Protein AF-A0ABD0NBG1-F1 (afdb_monomer)

Organism: Cirrhinus mrigala (NCBI:txid683832)

Radius of gyration: 18.26 Å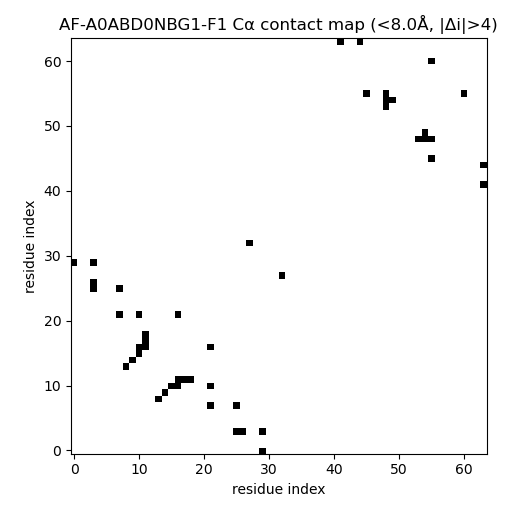; Cα contacts (8 Å, |Δi|>4): 24; chains: 1; bounding box: 38×19×47 Å

Sequence (64 aa):
SATLPITFKCLLENNHIDRRIIRFVLPVGATINMDGTALYEAVAAIFIAQVNNYELDFGQIITI

Secondary structure (DSSP, 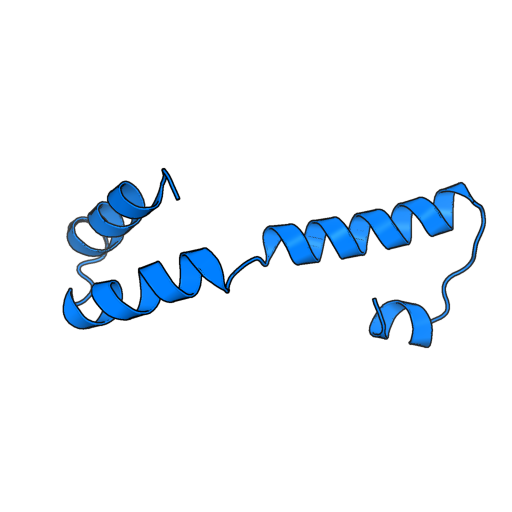8-state):
-TTHHHHHHHHHHTS---HHHHHHHHHHHHHH--HHHHHHHHHHHHHHHHHTT-PPPHHHHHH-

Solvent-accessible surface area (backbone atoms only — not comparable to full-atom values): 3888 Å² total; per-residue (Å²): 118,93,59,53,68,58,55,54,47,46,41,45,74,74,64,64,48,60,66,74,56,49,70,53,50,50,65,52,40,74,70,69,63,46,65,71,54,53,53,48,50,45,52,50,54,54,49,55,31,55,77,71,72,46,85,77,53,74,69,56,62,72,71,95

pLDDT: mean 95.18, std 4.25, range [64.5, 98.12]

Foldseek 3Di:
DVCLVVVLCCCCPVVVDDPVCSVPCSVVCVPPVPVVVVVVVLVVVVVVCVVVVNDDDPVNSVVD

InterPro domains:
  IPR001991 Sodium:dicarboxylate symporter [PF00375] (1-64)
  IPR018107 Sodium:dicarboxylate symporter, conserved site [PS00714] (27-50)
  IPR036458 Sodium:dicarboxylate symporter superfamily [G3DSA:1.10.3860.10] (1-64)
  IPR036458 Sodium:dicarboxylate symporter superfamily [SSF118215] (2-64)
  IPR050746 Dicarboxylate/Amino Acid:Cation Symporter [PTHR11958] (1-64)

Mean predicted aligned error: 3.63 Å

Structure (mmCIF, N/CA/C/O backbone):
data_AF-A0ABD0NBG1-F1
#
_entry.id   AF-A0ABD0NBG1-F1
#
loop_
_atom_site.group_PDB
_atom_site.id
_atom_site.type_symbol
_atom_site.label_atom_id
_atom_site.label_alt_id
_atom_site.label_comp_id
_atom_site.label_asym_id
_atom_site.label_entity_id
_atom_site.label_seq_id
_atom_site.pdbx_PDB_ins_code
_atom_site.Cartn_x
_atom_site.Cartn_y
_atom_site.Cartn_z
_atom_site.occupancy
_atom_site.B_iso_or_equiv
_atom_site.auth_seq_id
_atom_site.auth_comp_id
_atom_site.auth_asym_id
_atom_site.auth_atom_id
_atom_site.pdbx_PDB_model_num
ATOM 1 N N . SER A 1 1 ? 4.516 11.255 -8.767 1.00 64.50 1 SER A N 1
ATOM 2 C CA . SER A 1 1 ? 5.219 10.371 -7.816 1.00 64.50 1 SER A CA 1
ATOM 3 C C . SER A 1 1 ? 6.720 10.466 -8.027 1.00 64.50 1 SER A C 1
ATOM 5 O O . SER A 1 1 ? 7.197 10.075 -9.086 1.00 64.50 1 SER A O 1
ATOM 7 N N . ALA A 1 2 ? 7.457 11.029 -7.066 1.00 91.19 2 ALA A N 1
ATOM 8 C CA . ALA A 1 2 ? 8.899 11.279 -7.197 1.00 91.19 2 ALA A CA 1
ATOM 9 C C . ALA A 1 2 ? 9.737 9.989 -7.326 1.00 91.19 2 ALA A C 1
ATOM 11 O O . ALA A 1 2 ? 10.794 9.991 -7.944 1.00 91.19 2 ALA A O 1
ATOM 12 N N . THR A 1 3 ? 9.240 8.873 -6.792 1.00 94.75 3 THR A N 1
ATOM 13 C CA . THR A 1 3 ? 9.922 7.570 -6.783 1.00 94.75 3 THR A CA 1
ATOM 14 C C . THR A 1 3 ? 9.716 6.750 -8.060 1.00 94.75 3 THR A C 1
ATOM 16 O O . THR A 1 3 ? 10.494 5.838 -8.330 1.00 94.75 3 THR A O 1
ATOM 19 N N . LEU A 1 4 ? 8.715 7.090 -8.882 1.00 94.56 4 LEU A N 1
ATOM 20 C CA . LEU A 1 4 ? 8.309 6.299 -10.049 1.00 94.56 4 LEU A CA 1
ATOM 21 C C . LEU A 1 4 ? 9.448 6.049 -11.060 1.00 94.56 4 LEU A C 1
ATOM 23 O O . LEU A 1 4 ? 9.586 4.906 -11.499 1.00 94.56 4 LEU A O 1
ATOM 27 N N . PRO A 1 5 ? 10.305 7.036 -11.409 1.00 94.06 5 PRO A N 1
ATOM 28 C CA . PRO A 1 5 ? 11.430 6.796 -12.317 1.00 94.06 5 PRO A CA 1
ATOM 29 C C . PRO A 1 5 ? 12.464 5.810 -11.755 1.00 94.06 5 PRO A C 1
ATOM 31 O O . PRO A 1 5 ? 13.026 5.015 -12.506 1.00 94.06 5 PRO A O 1
ATOM 34 N N . ILE A 1 6 ? 12.693 5.829 -10.437 1.00 96.56 6 ILE A N 1
ATOM 35 C CA . ILE A 1 6 ? 13.633 4.917 -9.770 1.00 96.56 6 ILE A CA 1
ATOM 36 C C . ILE A 1 6 ? 13.079 3.493 -9.782 1.00 96.56 6 ILE A C 1
ATOM 38 O O . ILE A 1 6 ? 13.783 2.568 -10.180 1.00 96.56 6 ILE A O 1
ATOM 42 N N . THR A 1 7 ? 11.798 3.317 -9.448 1.00 96.25 7 THR A N 1
ATOM 43 C CA . THR A 1 7 ? 11.134 2.008 -9.522 1.00 96.25 7 THR A CA 1
ATOM 44 C C . THR A 1 7 ? 11.166 1.444 -10.943 1.00 96.25 7 THR A C 1
ATOM 46 O O . THR A 1 7 ? 11.441 0.261 -11.134 1.00 96.25 7 THR A O 1
ATOM 49 N N . PHE A 1 8 ? 10.955 2.293 -11.953 1.00 96.50 8 PHE A N 1
ATOM 50 C CA . PHE A 1 8 ? 11.035 1.898 -13.359 1.00 96.50 8 PHE A CA 1
ATOM 51 C C . PHE A 1 8 ? 12.425 1.358 -13.725 1.00 96.50 8 PHE A C 1
ATOM 53 O O . PHE A 1 8 ? 12.529 0.326 -14.390 1.00 96.50 8 PHE A O 1
ATOM 60 N N . LYS A 1 9 ? 13.490 2.024 -13.255 1.00 96.56 9 LYS A N 1
ATOM 61 C CA . LYS A 1 9 ? 14.877 1.587 -13.451 1.00 96.56 9 LYS A CA 1
ATOM 62 C C . LYS A 1 9 ? 15.136 0.233 -12.790 1.00 96.56 9 LYS A C 1
ATOM 64 O O . LYS A 1 9 ? 15.612 -0.674 -13.462 1.00 96.56 9 LYS A O 1
ATOM 69 N N . CYS A 1 10 ? 14.756 0.061 -11.522 1.00 97.44 10 CYS A N 1
ATOM 70 C CA . CYS A 1 10 ? 14.951 -1.200 -10.800 1.00 97.44 10 CYS A CA 1
ATOM 71 C C . CYS A 1 10 ? 14.227 -2.379 -11.467 1.00 97.44 10 CYS A C 1
ATOM 73 O O . CYS A 1 10 ? 14.802 -3.456 -11.601 1.00 97.44 10 CYS A O 1
ATOM 75 N N . LEU A 1 11 ? 12.986 -2.189 -11.927 1.00 97.38 11 LEU A N 1
ATOM 76 C CA . LEU A 1 11 ? 12.234 -3.267 -12.577 1.00 97.38 11 LEU A CA 1
ATOM 77 C C . LEU A 1 11 ? 12.825 -3.682 -13.933 1.00 97.38 11 LEU A C 1
ATOM 79 O O . LEU A 1 11 ? 12.756 -4.858 -14.283 1.00 97.38 11 LEU A O 1
ATOM 83 N N . LEU A 1 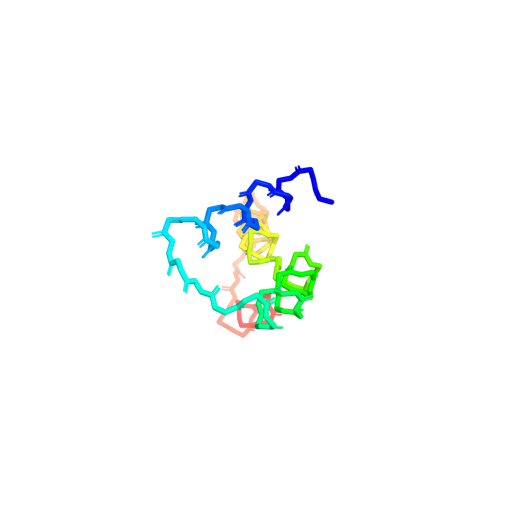12 ? 13.417 -2.745 -14.681 1.00 96.12 12 LEU A N 1
ATOM 84 C CA . LEU A 1 12 ? 14.081 -3.039 -15.954 1.00 96.12 12 LEU A CA 1
ATOM 85 C C . LEU A 1 12 ? 15.489 -3.618 -15.783 1.00 96.12 12 LEU A C 1
ATOM 87 O O . LEU A 1 12 ? 15.847 -4.574 -16.465 1.00 96.12 12 LEU A O 1
ATOM 91 N N . GLU A 1 13 ? 16.302 -3.008 -14.923 1.00 97.00 13 GLU A N 1
ATOM 92 C CA . GLU A 1 13 ? 17.736 -3.299 -14.830 1.00 97.00 13 GLU A CA 1
ATOM 93 C C . GLU A 1 13 ? 18.047 -4.419 -13.837 1.00 97.00 13 GLU A C 1
ATOM 95 O O . GLU A 1 13 ? 18.938 -5.214 -14.109 1.00 97.00 13 GLU A O 1
ATOM 100 N N . ASN A 1 14 ? 17.305 -4.521 -12.728 1.00 98.00 14 ASN A N 1
ATOM 101 C CA . ASN A 1 14 ? 17.565 -5.528 -11.694 1.00 98.00 14 ASN A CA 1
ATOM 102 C C . ASN A 1 14 ? 16.672 -6.761 -11.872 1.00 98.00 14 ASN A C 1
ATOM 104 O O . ASN A 1 14 ? 17.123 -7.883 -11.665 1.00 98.00 14 ASN A O 1
ATOM 108 N N . ASN A 1 15 ? 15.404 -6.550 -12.246 1.00 97.19 15 ASN A N 1
ATOM 109 C CA . ASN A 1 15 ? 14.414 -7.629 -12.346 1.00 97.19 15 ASN A CA 1
ATOM 110 C C . ASN A 1 15 ? 14.114 -8.044 -13.795 1.00 97.19 15 ASN A C 1
ATOM 112 O O . ASN A 1 15 ? 13.354 -8.986 -14.006 1.00 97.19 15 ASN A O 1
ATOM 116 N N . HIS A 1 16 ? 14.684 -7.346 -14.786 1.00 96.81 16 HIS A N 1
ATOM 117 C CA . HIS A 1 16 ? 14.565 -7.651 -16.218 1.00 96.81 16 HIS A CA 1
ATOM 118 C C . HIS A 1 16 ? 13.123 -7.843 -16.724 1.00 96.81 16 HIS A C 1
ATOM 120 O O . HIS A 1 16 ? 12.870 -8.630 -17.637 1.00 96.81 16 HIS A O 1
ATOM 126 N N . ILE A 1 17 ? 12.161 -7.114 -16.147 1.00 97.25 17 ILE A N 1
ATOM 127 C CA . ILE A 1 17 ? 10.754 -7.204 -16.551 1.00 97.25 17 ILE A CA 1
ATOM 128 C C . ILE A 1 17 ? 10.545 -6.506 -17.904 1.00 97.25 17 ILE A C 1
ATOM 130 O O . ILE A 1 17 ? 11.164 -5.486 -18.207 1.00 97.25 17 ILE A O 1
ATOM 134 N N . ASP A 1 18 ? 9.640 -7.038 -18.729 1.00 97.62 18 ASP A N 1
ATOM 135 C CA . ASP A 1 18 ? 9.322 -6.476 -20.042 1.00 97.62 18 ASP A CA 1
ATOM 136 C C . ASP A 1 18 ? 8.843 -5.013 -19.943 1.00 97.62 18 ASP A C 1
ATOM 138 O O . ASP A 1 18 ? 7.860 -4.683 -19.268 1.00 97.62 18 ASP A O 1
ATOM 142 N N . ARG A 1 19 ? 9.515 -4.124 -20.686 1.00 95.56 19 ARG A N 1
ATOM 143 C CA . ARG A 1 19 ? 9.224 -2.683 -20.731 1.00 95.56 19 ARG A CA 1
ATOM 144 C C . ARG A 1 19 ? 7.768 -2.372 -21.095 1.00 95.56 19 ARG A C 1
ATOM 146 O O . ARG A 1 19 ? 7.246 -1.348 -20.650 1.00 95.56 19 ARG A O 1
ATOM 153 N N . ARG A 1 20 ? 7.113 -3.212 -21.901 1.00 96.25 20 ARG A N 1
ATOM 154 C CA . ARG A 1 20 ? 5.706 -3.053 -22.303 1.00 96.25 20 ARG A CA 1
ATOM 155 C C . ARG A 1 20 ? 4.770 -3.211 -21.108 1.00 96.25 20 ARG A C 1
ATOM 157 O O . ARG A 1 20 ? 3.839 -2.424 -20.980 1.00 96.25 20 ARG A O 1
ATOM 164 N N . ILE A 1 21 ? 5.060 -4.157 -20.212 1.00 96.12 21 ILE A N 1
ATOM 165 C CA . ILE A 1 21 ? 4.277 -4.395 -18.991 1.00 96.12 21 ILE A CA 1
ATOM 166 C C . ILE A 1 21 ? 4.482 -3.233 -18.016 1.00 96.12 21 ILE A C 1
ATOM 168 O O . ILE A 1 21 ? 3.516 -2.622 -17.561 1.00 96.12 21 ILE A O 1
ATOM 172 N N . ILE A 1 22 ? 5.742 -2.867 -17.754 1.00 95.81 22 ILE A N 1
ATOM 173 C CA . ILE A 1 22 ? 6.086 -1.811 -16.792 1.00 95.81 22 ILE A CA 1
ATOM 174 C C . ILE A 1 22 ? 5.459 -0.465 -17.192 1.00 95.81 22 ILE A C 1
ATOM 176 O O . ILE A 1 22 ? 4.898 0.222 -16.341 1.00 95.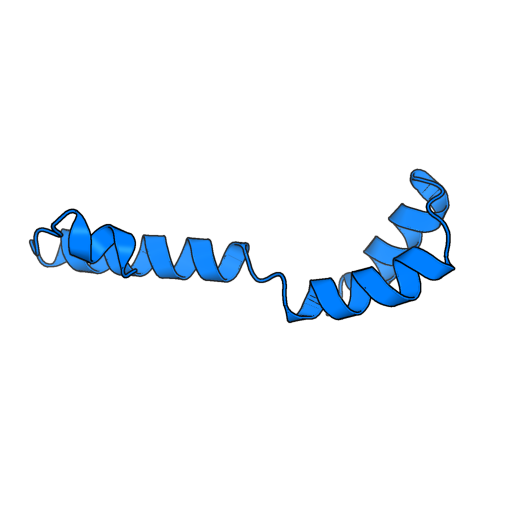81 22 ILE A O 1
ATOM 180 N N . ARG A 1 23 ? 5.505 -0.088 -18.483 1.00 94.81 23 ARG A N 1
ATOM 181 C CA . ARG A 1 23 ? 4.926 1.178 -18.983 1.00 94.81 23 ARG A CA 1
ATOM 182 C C . ARG A 1 23 ? 3.431 1.323 -18.723 1.00 94.81 23 ARG A C 1
ATOM 184 O O . ARG A 1 23 ? 2.958 2.454 -18.697 1.00 94.81 23 ARG A O 1
ATOM 191 N N . PHE A 1 24 ? 2.712 0.216 -18.573 1.00 94.44 24 PHE A N 1
ATOM 192 C CA . PHE A 1 24 ? 1.284 0.231 -18.289 1.00 94.44 24 PHE A CA 1
ATOM 193 C C . PHE A 1 24 ? 1.007 0.100 -16.788 1.00 94.44 24 PHE A C 1
ATOM 195 O O . PHE A 1 24 ? 0.309 0.932 -16.217 1.00 94.44 24 PHE A O 1
ATOM 202 N N . VAL A 1 25 ? 1.596 -0.901 -16.131 1.00 95.56 25 VAL A N 1
ATOM 203 C CA . VAL A 1 25 ? 1.256 -1.248 -14.744 1.00 95.56 25 VAL A CA 1
ATOM 204 C C . VAL A 1 25 ? 1.784 -0.224 -13.739 1.00 95.56 25 VAL A C 1
ATOM 206 O O . VAL A 1 25 ? 1.055 0.141 -12.823 1.00 95.56 25 VAL A O 1
ATOM 209 N N . LEU A 1 26 ? 3.020 0.274 -13.893 1.00 94.69 26 LEU A N 1
ATOM 210 C CA . LEU A 1 26 ? 3.611 1.181 -12.898 1.00 94.69 26 LEU A CA 1
ATOM 211 C C . LEU A 1 26 ? 2.857 2.516 -12.765 1.00 94.69 26 LEU A C 1
ATOM 213 O O . LEU A 1 26 ? 2.594 2.914 -11.631 1.00 94.69 26 LEU A O 1
ATOM 217 N N . PRO A 1 27 ? 2.498 3.224 -13.856 1.00 92.88 27 PRO A N 1
ATOM 218 C CA . PRO A 1 27 ? 1.742 4.470 -13.737 1.00 92.88 27 PRO A CA 1
ATOM 219 C C . PRO A 1 27 ? 0.350 4.267 -13.133 1.00 92.88 27 PRO A C 1
ATOM 221 O O . PRO A 1 27 ? -0.052 5.047 -12.277 1.00 92.88 27 PRO A O 1
ATOM 224 N N . VAL A 1 28 ? -0.356 3.204 -13.534 1.00 94.56 28 VAL A N 1
ATOM 225 C CA . VAL A 1 28 ? -1.687 2.872 -13.001 1.00 94.56 28 VAL A CA 1
ATOM 226 C C . VAL A 1 28 ? -1.594 2.517 -11.516 1.00 94.56 28 VAL A C 1
ATOM 228 O O . VAL A 1 28 ? -2.327 3.065 -10.694 1.00 94.56 28 VAL A O 1
ATOM 231 N N . GLY A 1 29 ? -0.639 1.658 -11.156 1.00 93.38 29 GLY A N 1
ATOM 232 C CA . GLY A 1 29 ? -0.388 1.262 -9.775 1.00 93.38 29 GLY A CA 1
ATOM 233 C C . GLY A 1 29 ? 0.002 2.443 -8.890 1.00 93.38 29 GLY A C 1
ATOM 234 O O . GLY A 1 29 ? -0.511 2.560 -7.789 1.00 93.38 29 GLY A O 1
ATOM 235 N N . ALA A 1 30 ? 0.819 3.378 -9.377 1.00 92.56 30 ALA A N 1
ATOM 236 C CA . ALA A 1 30 ? 1.235 4.545 -8.597 1.00 92.56 30 ALA A CA 1
ATOM 237 C C . ALA A 1 30 ? 0.095 5.523 -8.251 1.00 92.56 30 ALA A C 1
ATOM 239 O O . ALA A 1 30 ? 0.305 6.415 -7.429 1.00 92.56 30 ALA A O 1
ATOM 240 N N . THR A 1 31 ? -1.070 5.401 -8.893 1.00 90.44 31 THR A N 1
ATOM 241 C CA . THR A 1 31 ? -2.256 6.216 -8.600 1.00 90.44 31 THR A CA 1
ATOM 242 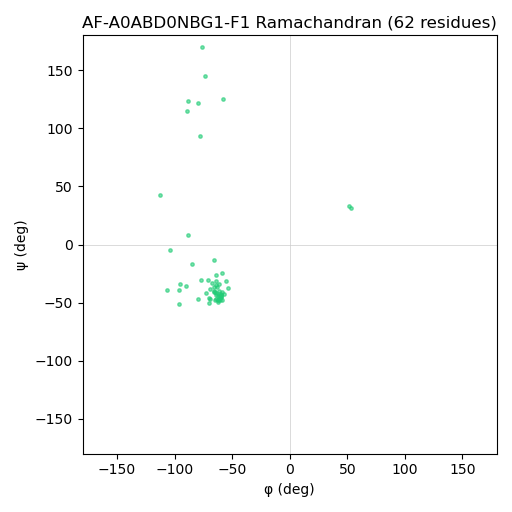C C . THR A 1 31 ? -3.330 5.424 -7.864 1.00 90.44 31 THR A C 1
ATOM 244 O O . THR A 1 31 ? -3.967 5.978 -6.980 1.00 90.44 31 THR A O 1
ATOM 247 N N . ILE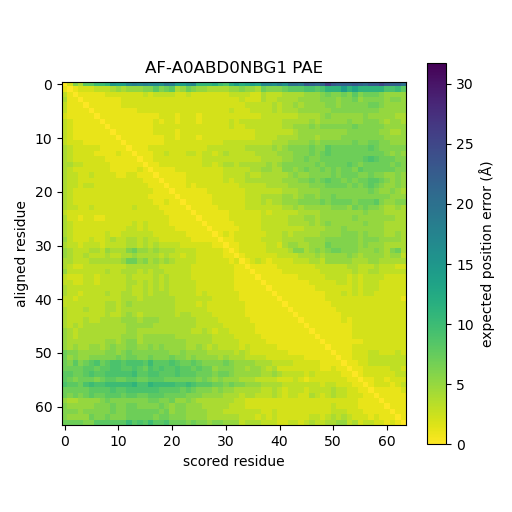 A 1 32 ? -3.543 4.156 -8.221 1.00 94.25 32 ILE A N 1
ATOM 248 C CA . ILE A 1 32 ? -4.655 3.356 -7.685 1.00 94.25 32 ILE A CA 1
ATOM 249 C C . ILE A 1 32 ? -4.222 2.512 -6.485 1.00 94.25 32 ILE A C 1
ATOM 251 O O . ILE A 1 32 ? -5.014 2.313 -5.569 1.00 94.25 32 ILE A O 1
ATOM 255 N N . ASN A 1 33 ? -2.978 2.024 -6.464 1.00 91.69 33 ASN A N 1
ATOM 256 C CA . ASN A 1 33 ? -2.470 1.287 -5.315 1.00 91.69 33 ASN A CA 1
ATOM 257 C C . ASN A 1 33 ? -2.086 2.281 -4.213 1.00 91.69 33 ASN A C 1
ATOM 259 O O . ASN A 1 33 ? -0.970 2.805 -4.167 1.00 91.69 33 ASN A O 1
ATOM 263 N N . MET A 1 34 ? -3.053 2.518 -3.333 1.00 95.06 34 MET A N 1
ATOM 264 C CA . MET A 1 34 ? -2.898 3.285 -2.108 1.00 95.06 34 MET A CA 1
ATOM 265 C C . MET A 1 34 ? -3.058 2.390 -0.870 1.00 95.06 34 MET A C 1
ATOM 267 O O . MET A 1 34 ? -3.673 2.807 0.108 1.00 95.06 34 MET A O 1
ATOM 271 N N . ASP A 1 35 ? -2.481 1.181 -0.880 1.00 94.94 35 ASP A N 1
ATOM 272 C CA . ASP A 1 35 ? -2.562 0.234 0.249 1.00 94.94 35 ASP A CA 1
ATOM 273 C C . ASP A 1 35 ? -2.098 0.867 1.575 1.00 94.94 35 ASP A C 1
ATOM 275 O O . ASP A 1 35 ? -2.688 0.644 2.630 1.00 94.94 35 ASP A O 1
ATOM 279 N N . GLY A 1 36 ? -1.064 1.716 1.523 1.00 95.06 36 GLY A N 1
ATOM 280 C CA . GLY A 1 36 ? -0.581 2.454 2.693 1.00 95.06 36 GLY A CA 1
ATOM 281 C C . GLY A 1 36 ? -1.592 3.468 3.236 1.00 95.06 36 GLY A C 1
ATOM 282 O O . GLY A 1 36 ? -1.696 3.624 4.450 1.00 95.06 36 GLY A O 1
ATOM 283 N N . THR A 1 37 ? -2.354 4.127 2.358 1.00 95.50 37 THR A N 1
ATOM 284 C CA . THR A 1 37 ? -3.431 5.044 2.761 1.00 95.50 37 THR A CA 1
ATOM 285 C C . THR A 1 37 ? -4.585 4.264 3.373 1.00 95.50 37 THR A C 1
ATOM 287 O O . THR A 1 37 ? -5.018 4.613 4.462 1.00 95.50 37 THR A O 1
ATOM 290 N N . ALA A 1 38 ? -5.014 3.170 2.737 1.00 95.19 38 ALA A N 1
ATOM 291 C CA . ALA A 1 38 ? -6.096 2.332 3.251 1.00 95.19 38 ALA A CA 1
ATOM 292 C C . ALA A 1 38 ? -5.764 1.765 4.643 1.00 95.19 38 ALA A C 1
ATOM 294 O O . ALA A 1 38 ? -6.568 1.859 5.568 1.00 95.19 38 ALA A O 1
ATOM 295 N N . LEU A 1 39 ? -4.541 1.248 4.827 1.00 96.81 39 LEU A N 1
ATOM 296 C CA . LEU A 1 39 ? -4.070 0.785 6.133 1.00 96.81 39 LEU A CA 1
ATOM 297 C C . LEU A 1 39 ? -4.073 1.924 7.165 1.00 96.81 39 LEU A C 1
ATOM 299 O O . LEU A 1 39 ? -4.511 1.730 8.298 1.00 96.81 39 LEU A O 1
ATOM 303 N N . TYR A 1 40 ? -3.577 3.104 6.783 1.00 97.50 40 TYR A N 1
ATOM 304 C CA . TYR A 1 40 ? -3.537 4.263 7.669 1.00 97.50 40 TYR A CA 1
ATOM 305 C C . TYR A 1 40 ? -4.941 4.702 8.100 1.00 97.50 40 TYR A C 1
ATOM 307 O O . TYR A 1 40 ? -5.169 4.898 9.291 1.00 97.50 40 TYR A O 1
ATOM 315 N N . GLU A 1 41 ? -5.878 4.819 7.160 1.00 97.31 41 GLU A N 1
ATOM 316 C CA . GLU A 1 41 ? -7.261 5.225 7.423 1.00 97.31 41 GLU A CA 1
ATOM 317 C C . GLU A 1 41 ? -7.978 4.226 8.335 1.00 97.31 41 GLU A C 1
ATOM 319 O O . GLU A 1 41 ? -8.550 4.636 9.348 1.00 97.31 41 GLU A O 1
ATOM 324 N N . ALA A 1 42 ? -7.875 2.924 8.046 1.00 96.62 42 ALA A N 1
ATOM 325 C CA . ALA A 1 42 ? -8.489 1.879 8.862 1.00 96.62 42 ALA A CA 1
ATOM 326 C C . ALA A 1 42 ? -7.954 1.893 10.304 1.00 96.62 42 ALA A C 1
ATOM 328 O O . ALA A 1 42 ? -8.722 1.908 11.269 1.00 96.62 42 ALA A O 1
ATOM 329 N N . VAL A 1 43 ? -6.627 1.955 10.470 1.00 97.06 43 VAL A N 1
ATOM 330 C CA . VAL A 1 43 ? -5.996 2.002 11.799 1.00 97.06 43 VAL A CA 1
ATOM 331 C C . VAL A 1 43 ? -6.357 3.291 12.538 1.00 97.06 43 VAL A C 1
ATOM 333 O O . VAL A 1 43 ? -6.647 3.242 13.734 1.00 97.06 43 VAL A O 1
ATOM 336 N N . ALA A 1 44 ? -6.378 4.437 11.854 1.00 97.81 44 ALA A N 1
ATOM 337 C CA . ALA A 1 44 ? -6.747 5.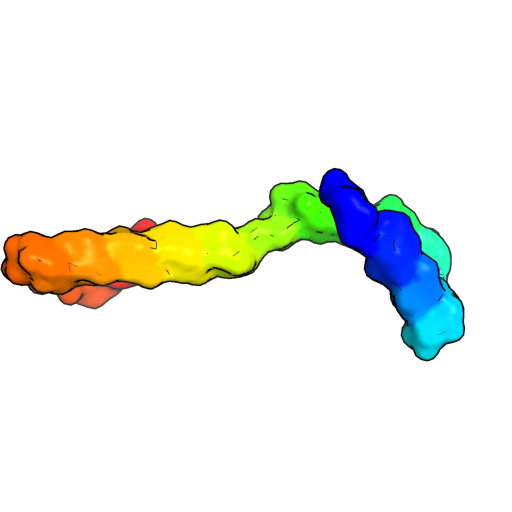714 12.456 1.00 97.81 44 ALA A CA 1
ATOM 338 C C . ALA A 1 44 ? -8.207 5.722 12.936 1.00 97.81 44 ALA A C 1
ATOM 340 O O . ALA A 1 44 ? -8.474 6.168 14.052 1.00 97.81 44 ALA A O 1
ATOM 341 N N . ALA A 1 45 ? -9.140 5.191 12.140 1.00 97.31 45 ALA A N 1
ATOM 342 C CA . ALA A 1 45 ? -10.552 5.095 12.507 1.00 97.31 45 ALA A CA 1
ATOM 343 C C . ALA A 1 45 ? -10.758 4.220 13.755 1.00 97.31 45 ALA A C 1
ATOM 345 O O . ALA A 1 45 ? -11.419 4.642 14.708 1.00 97.31 45 ALA A O 1
ATOM 346 N N . ILE A 1 46 ? -10.125 3.042 13.791 1.00 96.94 46 ILE A N 1
ATOM 347 C CA . ILE A 1 46 ? -10.176 2.134 14.946 1.00 96.94 46 ILE A CA 1
ATOM 348 C C . ILE A 1 46 ? -9.557 2.794 16.185 1.00 96.94 46 ILE A C 1
ATOM 350 O O . ILE A 1 46 ? -10.137 2.744 17.270 1.00 96.94 46 ILE A O 1
ATOM 354 N N . PHE A 1 47 ? -8.408 3.456 16.032 1.00 97.62 47 PHE A N 1
ATOM 355 C CA . PHE A 1 47 ? -7.743 4.157 17.130 1.00 97.62 47 PHE A CA 1
ATOM 356 C C . PHE A 1 47 ? -8.624 5.263 17.726 1.00 97.62 47 PHE A C 1
ATOM 358 O O . PHE A 1 47 ? -8.761 5.357 18.947 1.00 97.62 47 PHE A O 1
ATOM 365 N N . ILE A 1 48 ? -9.261 6.080 16.881 1.00 97.81 48 ILE A N 1
ATOM 366 C CA . ILE A 1 48 ? -10.169 7.143 17.331 1.00 97.81 48 ILE A CA 1
ATOM 367 C C . ILE A 1 48 ? -11.350 6.549 18.106 1.00 97.81 48 ILE A C 1
ATOM 369 O O . ILE A 1 48 ? -11.703 7.080 19.162 1.00 97.81 48 ILE A O 1
ATOM 373 N N . ALA A 1 49 ? -11.936 5.446 17.631 1.00 97.44 49 ALA A N 1
ATOM 374 C CA . ALA A 1 49 ? -13.014 4.762 18.341 1.00 97.44 49 ALA A CA 1
ATOM 375 C C . ALA A 1 49 ? -12.567 4.302 19.741 1.00 97.44 49 ALA A C 1
ATOM 377 O O . ALA A 1 49 ? -13.217 4.627 20.736 1.00 97.44 49 ALA A O 1
ATOM 378 N N . GLN A 1 50 ? -11.400 3.656 19.838 1.00 96.44 50 GLN A N 1
ATOM 379 C CA . GLN A 1 50 ? -10.841 3.174 21.106 1.00 96.44 50 GLN A CA 1
ATOM 380 C C . GLN A 1 50 ? -10.573 4.304 22.111 1.00 96.44 50 GLN A C 1
ATOM 382 O O . GLN A 1 50 ? -10.939 4.182 23.278 1.00 96.44 50 GLN A O 1
ATOM 387 N N . VAL A 1 51 ? -9.988 5.427 21.675 1.00 98.12 51 VAL A N 1
ATOM 388 C CA . VAL A 1 51 ? -9.699 6.583 22.552 1.00 98.12 51 VAL A CA 1
ATOM 389 C C . VAL A 1 51 ? -10.976 7.214 23.113 1.00 98.12 51 VAL A C 1
ATOM 391 O O . VAL A 1 51 ? -10.979 7.720 24.234 1.00 98.12 51 VAL A O 1
ATOM 394 N N . ASN A 1 52 ? -12.076 7.157 22.361 1.00 97.88 52 ASN A N 1
ATOM 395 C CA . ASN A 1 52 ? -13.375 7.666 22.797 1.00 97.88 52 ASN A CA 1
ATOM 396 C C . ASN A 1 52 ? -14.212 6.621 23.558 1.00 97.88 52 ASN A C 1
ATOM 398 O O . ASN A 1 52 ? -15.374 6.886 23.858 1.00 97.88 52 ASN A O 1
ATOM 402 N N . ASN A 1 53 ? -13.640 5.454 23.891 1.00 96.25 53 ASN A N 1
ATOM 403 C CA . ASN A 1 53 ? -14.345 4.311 24.486 1.00 96.25 53 ASN A CA 1
ATOM 404 C C . ASN A 1 53 ? -15.577 3.871 23.669 1.00 96.25 53 ASN A C 1
ATOM 406 O O . ASN A 1 53 ? -16.571 3.410 24.229 1.00 96.25 53 ASN A O 1
ATOM 410 N N . TYR A 1 54 ? -15.523 4.037 22.346 1.00 96.75 54 TYR A N 1
ATOM 411 C CA . TYR A 1 54 ? -16.535 3.546 21.422 1.00 96.75 54 TYR A CA 1
ATOM 412 C C . TYR A 1 54 ? -16.173 2.123 20.996 1.00 96.75 54 TYR A C 1
ATOM 414 O O . TYR A 1 54 ? -15.146 1.900 20.351 1.00 96.75 54 TYR A O 1
ATOM 422 N N . GLU A 1 55 ? -17.003 1.157 21.375 1.00 94.19 55 GLU A N 1
ATOM 423 C CA . GLU A 1 55 ? -16.811 -0.240 20.997 1.00 94.19 55 GLU A CA 1
ATOM 424 C C . GLU A 1 55 ? -17.304 -0.459 19.563 1.00 94.19 55 GLU A C 1
ATOM 426 O O . GLU A 1 55 ? -18.457 -0.170 19.244 1.00 94.19 55 GLU A O 1
ATOM 431 N N . LEU A 1 56 ? -16.409 -0.934 18.695 1.00 95.19 56 LEU A N 1
ATOM 432 C CA . LEU A 1 56 ? -16.735 -1.280 17.315 1.00 95.19 56 LEU A CA 1
ATOM 433 C C . LEU A 1 56 ? -17.198 -2.731 17.251 1.00 95.19 56 LEU A C 1
ATOM 435 O O . LEU A 1 56 ? -16.454 -3.638 17.632 1.00 95.19 56 LEU A O 1
ATOM 439 N N . ASP A 1 57 ? -18.398 -2.956 16.725 1.00 95.81 57 ASP A N 1
ATOM 440 C CA . ASP A 1 57 ? -18.855 -4.306 16.418 1.00 95.81 57 ASP A CA 1
ATOM 441 C C . ASP A 1 57 ? -18.208 -4.855 15.130 1.00 95.81 57 ASP A C 1
ATOM 443 O O . ASP A 1 57 ? -17.546 -4.154 14.358 1.00 95.81 57 ASP A O 1
ATOM 447 N N . PHE A 1 58 ? -18.403 -6.150 14.882 1.00 95.56 58 PHE A N 1
ATOM 448 C CA . PHE A 1 58 ? -17.829 -6.830 13.720 1.00 95.56 58 PHE A CA 1
ATOM 449 C C . PHE A 1 58 ? -18.316 -6.266 12.372 1.00 95.56 58 PHE A C 1
ATOM 451 O O . PHE A 1 58 ? -17.552 -6.229 11.408 1.00 95.56 58 PHE A O 1
ATOM 458 N N . GLY A 1 59 ? -19.569 -5.812 12.290 1.00 96.44 59 GLY A N 1
ATOM 459 C CA . GLY A 1 59 ? -20.120 -5.213 11.075 1.00 96.44 59 GLY A CA 1
ATOM 460 C C . GLY A 1 59 ? -19.497 -3.850 10.776 1.00 96.44 59 GLY A C 1
ATOM 461 O O . GLY A 1 59 ? -19.197 -3.545 9.619 1.00 96.44 59 GLY A O 1
ATOM 462 N N . GLN A 1 60 ? -19.236 -3.058 11.815 1.00 95.19 60 GLN A N 1
ATOM 463 C CA . GLN A 1 60 ? -18.549 -1.773 11.702 1.00 95.19 60 GLN A CA 1
ATOM 464 C C . GLN A 1 60 ? -17.098 -1.951 11.251 1.00 95.19 60 GLN A C 1
ATOM 466 O O . GLN A 1 60 ? -16.656 -1.220 10.373 1.00 95.19 60 GLN A O 1
ATOM 471 N N . ILE A 1 61 ? -16.391 -2.961 11.768 1.00 94.19 61 ILE A N 1
ATOM 472 C CA . ILE A 1 61 ? -15.014 -3.271 11.348 1.00 94.19 61 ILE A CA 1
ATOM 473 C C . ILE A 1 61 ? -14.941 -3.684 9.872 1.00 94.19 61 ILE A C 1
ATOM 475 O O . ILE A 1 61 ? -13.980 -3.331 9.209 1.00 94.19 61 ILE A O 1
ATOM 479 N N . ILE A 1 62 ? -15.934 -4.412 9.346 1.00 95.25 62 ILE A N 1
ATOM 480 C CA . ILE A 1 62 ? -15.986 -4.774 7.914 1.00 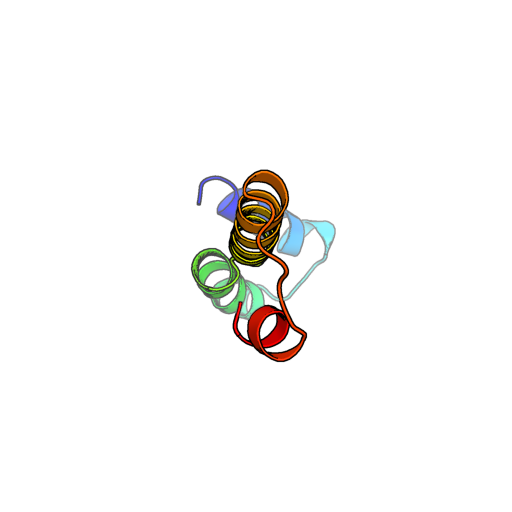95.25 62 ILE A CA 1
ATOM 481 C C . ILE A 1 62 ? -16.305 -3.567 7.023 1.00 95.25 62 ILE A C 1
ATOM 483 O O . ILE A 1 62 ? -15.935 -3.548 5.851 1.00 95.25 62 ILE A O 1
ATOM 487 N N . THR A 1 63 ? -17.073 -2.611 7.546 1.00 94.62 63 THR A N 1
ATOM 488 C CA . THR A 1 63 ? -17.515 -1.436 6.784 1.00 94.62 63 THR A CA 1
ATOM 489 C C . THR A 1 63 ? -16.405 -0.394 6.643 1.00 94.62 63 THR A C 1
ATOM 491 O O . THR A 1 63 ? -16.396 0.340 5.655 1.00 94.62 63 THR A O 1
ATOM 494 N N . ILE A 1 64 ? -15.516 -0.318 7.638 1.00 90.75 64 ILE A N 1
ATOM 495 C CA . ILE A 1 64 ? -14.279 0.475 7.612 1.00 90.75 64 ILE A CA 1
ATOM 496 C C . ILE A 1 64 ? -13.297 -0.158 6.624 1.00 90.75 64 ILE A C 1
ATOM 498 O O . ILE A 1 64 ? -12.748 0.609 5.803 1.00 90.75 64 ILE A O 1
#

=== Feature glossary ===
The features interleaved in this record are:

— What the protein is —

Sequence gives the chain of amino acids in standard one-letter code (A=alanine, C=cysteine, …, Y=tyrosine), read N→C. It is the only feature that is directly encoded by the gene; all structural features are derived from the folded form of this sequence.

Database cross-references. InterPro integrates a dozen domain/family signature databases into unified entries with residue-range hits. GO terms attach function/process/location labels with evidence codes. CATH codes position the fold in a four-level structural taxonomy. Organism is the NCBI-taxonomy species name.

— Where its atoms are —

Atomic coordinates in PDBx/mmCIF format — the same representation the Protein Data Bank distributes. Each line of the _atom_site loop places one backbone atom in Cartesian space (units: ångströms, origin: arbitrary).

The six renders are orthographic views along the three Cartesian axes in both directions. Representation (cartoon, sticks, or surface) and color scheme (sequence-rainbow or by-chain) vary across proteins so the training set covers all the common visualization conventions.

— Local backbone conformation —

Eight-state secondary structure (DSSP): H is the canonical α-helix, G the tighter 3₁₀-helix, I the wider π-helix; E/B are β-structure, T and S are turns and bends, and '-' is everything else. DSSP derives these from the pattern of main-chain N–H···O=C hydrogen bonds, not from the sequence.

P-SEA three-state annotation labels each residue as helix, strand, or coil based purely on the geometry of the Cα trace. It serves as a fallback when the full backbone (and thus DSSP) is unavailable.

The φ/ψ torsion pair specifies the backbone conformation at each residue. φ rotates about the N–Cα bond, ψ about the Cα–C bond. Steric clashes forbid most of the (φ, ψ) plane — the allowed regions (α-helix basin, β-sheet basin, left-handed helix) are the Ramachandran-allowed regions.

— Global shape and packing —

The geometric summary reports three shape descriptors. Rg (radius of gyration) measures how spread out the Cα atoms are about their centre of mass; compact globular proteins have small Rg, elongated or unfolded ones large. Cα contacts (<8 Å, |i−j|>4) count long-range residue pairs in spatial proximity — high for tightly packed folds, near zero for rods or random coil. The bounding-box extents give the protein's footprint along x, y, z in Å.

Solvent-accessible surface area (SASA) is the area in Å² traced out by the centre of a 1.4 Å probe sphere (a water molecule) rolled over the protein's van der Waals surface (Shrake–Rupley / Lee–Richards construction). Buried residues have near-zero SASA; fully exposed residues can exceed 200 Å². The total SASA scales roughly with the number of surface residues.

The contact map is a binary N×N matrix image: pixel (i, j) is dark where Cα_i and Cα_j are within 8 Å and |i−j|>4. Because the |i−j|>4 filter removes local helical contacts, off-diagonal stripes parallel to the main diagonal indicate parallel β-sheets; stripes perpendicular to it indicate antiparallel β-sheets. The Ramachandran plot scatters every residue's (φ, ψ) pair against the sterically allowed regions. The PAE heatmap renders the predicted-aligned-error matrix.

— Structural neighborhood —

3Di is Foldseek's structural alphabet. Each residue is assigned one of twenty discrete states based on how its Cα sits relative to its spatial (n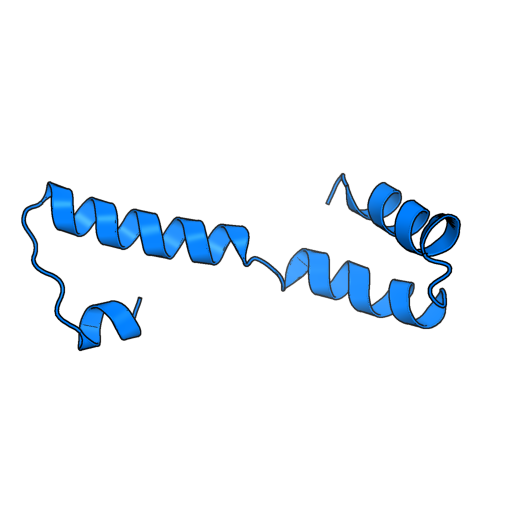ot sequential) neighbors. Aligning 3Di strings finds structural homologs roughly as well as full 3D superposition, but orders of magnitude faster.

Nearest PDB neighbors are the top structural matches found by Foldseek when searching this structure against the entire Protein Data Bank. Each hit reports a TM-score (0 to 1; >0.5 almost always implies the same fold) and an E-value. These are *structural* homologs — they may share no detectable sequence similarity.

— Confidence and disorder —

For AlphaFold models, the B-factor field carries pLDDT — the model's own estimate of local accuracy on a 0–100 scale. Regions with pLDDT<50 should be treated as essentially unmodeled; they often correspond to intrinsically disordered segments.

Crystallographic B-factors measure how much each atom's electron density is smeared out, in Å². They rise in mobile loops and surface residues and fall in the buried interior. In AlphaFold models this column is repurposed to hold pLDDT instead.

Predicted aligned error is AlphaFold's pairwise confidence. Unlike pLDDT (per-residue), PAE is per-residue-pair and captures whether two parts of the structure are correctly placed relative to each other. Units are ångströms of expected positional error.